Protein AF-A0A522QNV2-F1 (afdb_monomer)

Foldseek 3Di:
DDPVVVVVVVLVVLADDLVNLLVQLLVLLLLLLCLQQVPPDPPDDSHPVVSVVLSVVLVVLSCCLSVPVLVVLVVDDLVSLLVVLLVLLVVLQVCLVVLNSSNNSSSLSSSSNSQRPRPDDPSSVVSNVSSVVSSVVSSVVSNVVSVVD

Sequenc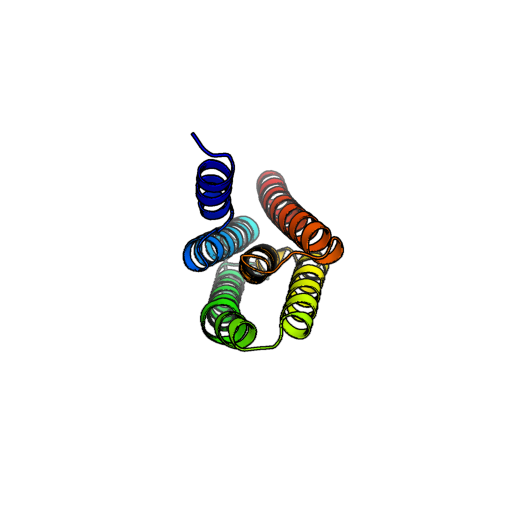e (149 aa):
MTRPALLRRLSHLDTVPATTAAAAGISGALLIVFVANYHVPKGENGGTGPGIMTGLGCLALAGLLFGVLLPWLRTREPARQQRATVVLGVLAVLSVAAFWSGATPVLAAATIAASTGSPSARRVQITRLVAGAGALAAIIAALASSHLT

Nearest PDB structures (foldseek):
  5wos-assembly1_A  TM=3.782E-01  e=8.120E+00  Canarypox virus
  9bir-assembly1_A  TM=2.747E-01  e=7.365E+00  Rattus norvegicus
  8odt-assembly1_E  TM=1.828E-01  e=7.014E+00  Escherichia coli K-12

Structure (mmCIF, N/CA/C/O backbone):
data_AF-A0A522QNV2-F1
#
_entry.id   AF-A0A522QNV2-F1
#
loop_
_atom_site.group_PDB
_atom_site.id
_atom_site.type_symbol
_atom_site.label_atom_id
_atom_site.label_alt_id
_atom_site.label_comp_id
_atom_site.label_asym_id
_atom_site.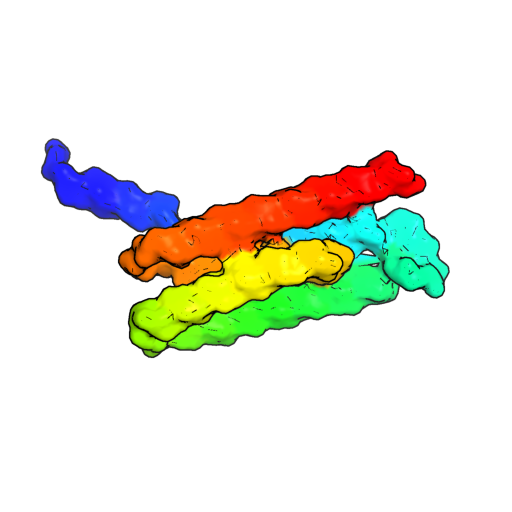label_entity_id
_atom_site.label_seq_id
_atom_site.pdbx_PDB_ins_code
_atom_site.Cartn_x
_atom_site.Cartn_y
_atom_site.Cartn_z
_atom_site.occupancy
_atom_site.B_iso_or_equiv
_atom_site.auth_seq_id
_atom_site.auth_comp_id
_atom_site.auth_asym_id
_atom_site.auth_atom_id
_atom_site.pdbx_PDB_model_num
ATOM 1 N N . MET A 1 1 ? -27.107 25.435 17.111 1.00 54.78 1 MET A N 1
ATOM 2 C CA . MET A 1 1 ? -26.443 24.185 16.672 1.00 54.78 1 MET A CA 1
ATOM 3 C C . MET A 1 1 ? -25.705 23.580 17.851 1.00 54.78 1 MET A C 1
ATOM 5 O O . MET A 1 1 ? -24.809 24.215 18.390 1.00 54.78 1 MET A O 1
ATOM 9 N N . THR A 1 2 ? -26.104 22.394 18.299 1.00 61.19 2 THR A N 1
ATOM 10 C CA . THR A 1 2 ? -25.460 21.704 19.420 1.00 61.19 2 THR A CA 1
ATOM 11 C C . THR A 1 2 ? -24.125 21.110 18.955 1.00 61.19 2 THR A C 1
ATOM 13 O O . THR A 1 2 ? -24.068 20.375 17.971 1.00 61.19 2 THR A O 1
ATOM 16 N N . ARG A 1 3 ? -23.037 21.435 19.668 1.00 60.78 3 ARG A N 1
ATOM 17 C CA . ARG A 1 3 ? -21.664 20.899 19.514 1.00 60.78 3 ARG A CA 1
ATOM 18 C C . ARG A 1 3 ? -21.566 19.417 19.066 1.00 60.78 3 ARG A C 1
ATOM 20 O O . ARG A 1 3 ? -20.735 19.135 18.203 1.00 60.78 3 ARG A O 1
ATOM 27 N N . PRO A 1 4 ? -22.409 18.477 19.550 1.00 65.25 4 PRO A N 1
ATOM 28 C CA . PRO A 1 4 ? -22.422 17.088 19.070 1.00 65.25 4 PRO A CA 1
ATOM 29 C C . PRO A 1 4 ? -22.741 16.900 17.575 1.00 65.25 4 PRO A C 1
ATOM 31 O O . PRO A 1 4 ? -22.180 16.004 16.948 1.00 65.25 4 PRO A O 1
ATOM 34 N N . ALA A 1 5 ? -23.590 17.734 16.967 1.00 67.56 5 ALA A N 1
ATOM 35 C CA . ALA A 1 5 ? -23.945 17.607 15.548 1.00 67.56 5 ALA A CA 1
ATOM 36 C C . ALA A 1 5 ? -22.795 18.021 14.611 1.00 67.56 5 ALA A C 1
ATOM 38 O O . ALA A 1 5 ? -22.636 17.466 13.524 1.00 67.56 5 ALA A O 1
ATOM 39 N N . LEU A 1 6 ? -21.969 18.974 15.055 1.00 61.09 6 LEU A N 1
ATOM 40 C CA . LEU A 1 6 ? -20.819 19.473 14.303 1.00 61.09 6 LEU A CA 1
ATOM 41 C C . LEU A 1 6 ? -19.652 18.474 14.365 1.00 61.09 6 LEU A C 1
ATOM 43 O O . LEU A 1 6 ? -19.066 18.156 13.336 1.00 61.09 6 LEU A O 1
ATOM 47 N N . LEU A 1 7 ? -19.408 17.870 15.534 1.00 60.84 7 LEU A N 1
ATOM 48 C CA . LEU A 1 7 ? -18.428 16.786 15.698 1.00 60.84 7 LEU A CA 1
ATOM 49 C C . LEU A 1 7 ? -18.783 15.537 14.875 1.00 60.84 7 LEU A C 1
ATOM 51 O O . LEU A 1 7 ? -17.900 14.933 14.274 1.00 60.84 7 LEU A O 1
ATOM 55 N N . ARG A 1 8 ? -20.073 15.187 14.773 1.00 59.84 8 ARG A N 1
ATOM 56 C CA . ARG A 1 8 ? -20.540 14.058 13.950 1.00 59.84 8 ARG A CA 1
ATOM 57 C C . ARG A 1 8 ? -20.400 14.315 12.440 1.00 59.84 8 ARG A C 1
ATOM 59 O O . ARG A 1 8 ? -20.159 13.385 11.678 1.00 59.84 8 ARG A O 1
ATOM 66 N N . ARG A 1 9 ? -20.529 15.571 11.988 1.00 57.56 9 ARG A N 1
ATOM 67 C CA . ARG A 1 9 ? -20.244 15.952 10.589 1.00 57.56 9 ARG A CA 1
ATOM 68 C C . ARG A 1 9 ? -18.752 15.896 10.273 1.00 57.56 9 ARG A C 1
ATOM 70 O O . ARG A 1 9 ? -18.394 15.441 9.194 1.00 57.56 9 ARG A O 1
ATOM 77 N N . LEU A 1 10 ? -17.901 16.306 11.212 1.00 54.81 10 LEU A N 1
ATOM 78 C CA . LEU A 1 10 ? -16.449 16.238 11.046 1.00 54.81 10 LEU A CA 1
ATOM 79 C C . LEU A 1 10 ? -15.940 14.787 11.034 1.00 54.81 10 LEU A C 1
ATOM 81 O O . LEU A 1 10 ? -15.107 14.456 10.201 1.00 54.81 10 LEU A O 1
ATOM 85 N N . SER A 1 11 ? -16.520 13.883 11.833 1.00 56.41 11 SER A N 1
ATOM 86 C CA . SER A 1 11 ? -16.119 12.465 11.834 1.00 56.41 11 SER A CA 1
ATOM 87 C C . SER A 1 11 ? -16.390 11.724 10.518 1.00 56.41 11 SER A C 1
ATOM 89 O O . SER A 1 11 ? -15.754 10.709 10.249 1.00 56.41 11 SER A O 1
ATOM 91 N N . HIS A 1 12 ? -17.323 12.211 9.691 1.00 51.81 12 HIS A N 1
ATOM 92 C CA . HIS A 1 12 ? -17.564 11.659 8.352 1.00 51.81 12 HIS A CA 1
ATOM 93 C C . HIS A 1 12 ? -16.530 12.120 7.312 1.00 51.81 12 HIS A C 1
ATOM 95 O O . HIS A 1 12 ? -16.388 11.469 6.281 1.00 51.81 12 HIS A O 1
ATOM 101 N N . LEU A 1 13 ? -15.804 13.213 7.574 1.00 50.47 13 LEU A N 1
ATOM 102 C CA . LEU A 1 13 ? -14.761 13.729 6.680 1.00 50.47 13 LEU A CA 1
ATOM 103 C C . LEU A 1 13 ? -13.418 12.997 6.856 1.00 50.47 13 LEU A C 1
ATOM 105 O O . LEU A 1 13 ? -12.576 13.054 5.965 1.00 50.47 13 LEU A O 1
ATOM 109 N N . ASP A 1 14 ? -13.229 12.271 7.962 1.00 53.56 14 ASP A N 1
ATOM 110 C CA . ASP A 1 14 ? -11.957 11.611 8.300 1.00 53.56 14 ASP A CA 1
ATOM 111 C C . ASP A 1 14 ? -11.793 10.200 7.708 1.00 53.56 14 ASP A C 1
ATOM 113 O O . ASP A 1 14 ? -10.715 9.595 7.790 1.00 53.56 14 ASP A O 1
ATOM 117 N N . THR A 1 15 ? -12.847 9.639 7.111 1.00 61.34 15 THR A N 1
ATOM 118 C CA . THR A 1 15 ? -12.821 8.272 6.582 1.00 61.34 15 THR A CA 1
ATOM 119 C C . THR A 1 15 ? -12.568 8.274 5.082 1.00 61.34 15 THR A C 1
ATOM 121 O O . THR A 1 15 ? -13.493 8.426 4.288 1.00 61.34 15 THR A O 1
ATOM 124 N N . VAL A 1 16 ? -11.315 8.046 4.684 1.00 66.62 16 VAL A N 1
ATOM 125 C CA . VAL A 1 16 ? -10.996 7.686 3.296 1.00 66.62 16 VAL A CA 1
ATOM 126 C C . VAL A 1 16 ? -11.549 6.279 3.038 1.00 66.62 16 VAL A C 1
ATOM 128 O O . VAL A 1 16 ? -11.164 5.348 3.754 1.00 66.62 16 VAL A O 1
ATOM 131 N N . PRO A 1 17 ? -12.438 6.081 2.047 1.00 78.94 17 PRO A N 1
ATOM 132 C CA . PRO A 1 17 ? -12.916 4.750 1.698 1.00 78.94 17 PRO A CA 1
ATOM 133 C C . PRO A 1 17 ? -11.744 3.830 1.343 1.00 78.94 17 PRO A C 1
ATOM 135 O O . PRO A 1 17 ? -10.797 4.242 0.671 1.00 78.94 17 PRO A O 1
ATOM 138 N N . ALA A 1 18 ? -11.809 2.561 1.755 1.00 76.88 18 ALA A N 1
ATOM 139 C CA . ALA A 1 18 ? -10.756 1.588 1.446 1.00 76.88 18 ALA A CA 1
ATOM 140 C C . ALA A 1 18 ? -10.532 1.436 -0.068 1.00 76.88 18 ALA A C 1
ATOM 142 O O . ALA A 1 18 ? -9.404 1.230 -0.496 1.00 76.88 18 ALA A O 1
ATOM 143 N N . THR A 1 19 ? -11.586 1.605 -0.869 1.00 79.50 19 THR A N 1
ATOM 144 C CA . THR A 1 19 ? -11.525 1.633 -2.336 1.00 79.50 19 THR A CA 1
ATOM 145 C C . THR A 1 19 ? -10.732 2.828 -2.861 1.00 79.50 19 THR A C 1
ATOM 147 O O . THR A 1 19 ? -9.902 2.662 -3.747 1.00 79.50 19 THR A O 1
ATOM 150 N N . THR A 1 20 ? -10.920 4.018 -2.285 1.00 84.62 20 THR A N 1
ATOM 151 C CA . THR A 1 20 ? -10.154 5.222 -2.636 1.00 84.62 20 THR A CA 1
ATOM 152 C C . THR A 1 20 ? -8.681 5.066 -2.273 1.00 84.62 20 THR A C 1
ATOM 154 O O . THR A 1 20 ? -7.812 5.404 -3.072 1.00 84.62 20 THR A O 1
ATOM 157 N N . ALA A 1 21 ? -8.389 4.505 -1.097 1.00 83.62 21 ALA A N 1
ATOM 158 C CA . ALA A 1 21 ? -7.020 4.197 -0.701 1.00 83.62 21 ALA A CA 1
ATOM 159 C C . ALA A 1 21 ? -6.390 3.153 -1.638 1.00 83.62 21 ALA A C 1
ATOM 161 O O . ALA A 1 21 ? -5.281 3.367 -2.116 1.00 83.62 21 ALA A O 1
ATOM 162 N N . ALA A 1 22 ? -7.106 2.073 -1.964 1.00 81.12 22 ALA A N 1
ATOM 163 C CA . ALA A 1 22 ? -6.640 1.055 -2.904 1.00 81.12 22 ALA A CA 1
ATOM 164 C C . ALA A 1 22 ? -6.310 1.657 -4.273 1.00 81.12 22 ALA A C 1
ATOM 166 O O . ALA A 1 22 ? -5.220 1.430 -4.791 1.00 81.12 22 ALA A O 1
ATOM 167 N N . ALA A 1 23 ? -7.212 2.476 -4.820 1.00 86.31 23 ALA A N 1
ATOM 168 C CA . ALA A 1 23 ? -6.995 3.166 -6.085 1.00 86.31 23 ALA A CA 1
ATOM 169 C C . ALA A 1 23 ? -5.760 4.073 -6.023 1.00 86.31 23 ALA A C 1
ATOM 171 O O . ALA A 1 23 ? -4.913 3.999 -6.903 1.00 86.31 23 ALA A O 1
ATOM 172 N N . ALA A 1 24 ? -5.600 4.867 -4.959 1.00 85.00 24 ALA A N 1
ATOM 173 C CA . ALA A 1 24 ? -4.425 5.720 -4.787 1.00 85.00 24 ALA A CA 1
ATOM 174 C C . ALA A 1 24 ? -3.117 4.910 -4.702 1.00 85.00 24 ALA A C 1
ATOM 176 O O . ALA A 1 24 ? -2.129 5.265 -5.343 1.00 85.00 24 ALA A O 1
ATOM 177 N N . GLY A 1 25 ? -3.118 3.804 -3.951 1.00 82.31 25 GLY A N 1
ATOM 178 C CA . GLY A 1 25 ? -1.960 2.922 -3.815 1.00 82.31 25 GLY A CA 1
ATOM 179 C C . GLY A 1 25 ? -1.574 2.246 -5.130 1.00 82.31 25 GLY A C 1
ATOM 180 O O . GLY A 1 25 ? -0.401 2.250 -5.494 1.00 82.31 25 GLY A O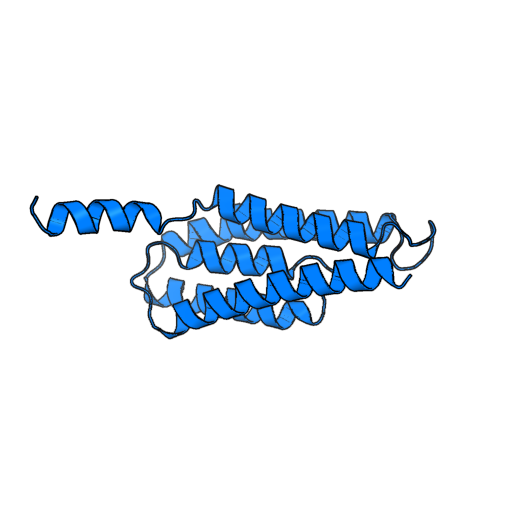 1
ATOM 181 N N . ILE A 1 26 ? -2.557 1.717 -5.866 1.00 86.56 26 ILE A N 1
ATOM 182 C CA . ILE A 1 26 ? -2.347 1.082 -7.175 1.00 86.56 26 ILE A CA 1
ATOM 183 C C . ILE A 1 26 ? -1.879 2.114 -8.203 1.00 86.56 26 ILE A C 1
ATOM 185 O O . ILE A 1 26 ? -0.895 1.869 -8.891 1.00 86.56 26 ILE A O 1
ATOM 189 N N . SER A 1 27 ? -2.523 3.280 -8.283 1.00 87.56 27 SER A N 1
ATOM 190 C CA . SER A 1 27 ? -2.121 4.342 -9.212 1.00 87.56 27 SER A CA 1
ATOM 191 C C . SER A 1 27 ? -0.695 4.822 -8.942 1.00 87.56 27 SER A C 1
ATOM 193 O O . SER A 1 27 ? 0.084 4.968 -9.879 1.00 87.56 27 SER A O 1
ATOM 195 N N . GLY A 1 28 ? -0.319 5.005 -7.671 1.00 83.69 28 GLY A N 1
ATOM 196 C CA . GLY A 1 28 ? 1.055 5.347 -7.301 1.00 83.69 28 GLY A CA 1
ATOM 197 C C . GLY A 1 28 ? 2.056 4.252 -7.676 1.00 83.69 28 GLY A C 1
ATOM 198 O O . GLY A 1 28 ? 3.136 4.554 -8.178 1.00 83.69 28 GLY A O 1
ATOM 199 N N . ALA A 1 29 ? 1.695 2.981 -7.483 1.00 84.31 29 ALA A N 1
ATOM 200 C CA . ALA A 1 29 ? 2.539 1.848 -7.855 1.00 84.31 29 ALA A CA 1
ATOM 201 C C . ALA A 1 29 ? 2.751 1.763 -9.369 1.00 84.31 29 ALA A C 1
ATOM 203 O O . ALA A 1 29 ? 3.887 1.669 -9.823 1.00 84.31 29 ALA A O 1
ATOM 204 N N . LEU A 1 30 ? 1.669 1.853 -10.147 1.00 84.88 30 LEU A N 1
ATOM 205 C CA . LEU A 1 30 ? 1.720 1.830 -11.607 1.00 84.88 30 LEU A CA 1
ATOM 206 C C . LEU A 1 30 ? 2.517 3.009 -12.162 1.00 84.88 30 LEU A C 1
ATOM 208 O O . LEU A 1 30 ? 3.277 2.819 -13.105 1.00 84.88 30 LEU A O 1
ATOM 212 N N . LEU A 1 31 ? 2.394 4.195 -11.557 1.00 85.25 31 LEU A N 1
ATOM 213 C CA . LEU A 1 31 ? 3.201 5.353 -11.930 1.00 85.25 31 LEU A CA 1
ATOM 214 C C . LEU A 1 31 ? 4.694 5.074 -11.729 1.00 85.25 31 LEU A C 1
ATOM 216 O O . LEU A 1 31 ? 5.464 5.267 -12.661 1.00 85.25 31 LEU A O 1
ATOM 220 N N . ILE A 1 32 ? 5.098 4.579 -10.554 1.00 82.75 32 ILE A N 1
ATOM 221 C CA . ILE A 1 32 ? 6.501 4.233 -10.276 1.00 82.75 32 ILE A CA 1
ATOM 222 C C . ILE A 1 32 ? 7.001 3.171 -11.258 1.00 82.75 32 ILE A C 1
ATOM 224 O O . ILE A 1 32 ? 8.061 3.341 -11.852 1.00 82.75 32 ILE A O 1
ATOM 228 N N . VAL A 1 33 ? 6.232 2.097 -11.455 1.00 83.44 33 VAL A N 1
ATOM 229 C CA . VAL A 1 33 ? 6.599 1.002 -12.362 1.00 83.44 33 VAL A CA 1
ATOM 230 C C . VAL A 1 33 ? 6.743 1.508 -13.794 1.00 83.44 33 VAL A C 1
ATOM 232 O O . VAL A 1 33 ? 7.717 1.175 -14.460 1.00 83.44 33 VAL A O 1
ATOM 235 N N . PHE A 1 34 ? 5.820 2.339 -14.272 1.00 82.44 34 PHE A N 1
ATOM 236 C CA . PHE A 1 34 ? 5.902 2.907 -15.612 1.00 82.44 34 PHE A CA 1
ATOM 237 C C . PHE A 1 34 ? 7.126 3.816 -15.752 1.00 82.44 34 PHE A C 1
ATOM 239 O O . PHE A 1 34 ? 7.984 3.574 -16.595 1.00 82.44 34 PHE A O 1
ATOM 246 N N . VAL A 1 35 ? 7.246 4.815 -14.878 1.00 81.81 35 VAL A N 1
ATOM 247 C CA . VAL A 1 35 ? 8.299 5.837 -14.917 1.00 81.81 35 VAL A CA 1
ATOM 248 C C . VAL A 1 35 ? 9.699 5.227 -14.781 1.00 81.81 35 VAL A C 1
ATOM 250 O O . VAL A 1 35 ? 10.619 5.658 -15.469 1.00 81.81 35 VAL A O 1
ATOM 253 N N . ALA A 1 36 ? 9.859 4.193 -13.953 1.00 75.94 36 ALA A N 1
ATOM 254 C CA . ALA A 1 36 ? 11.145 3.531 -13.752 1.00 75.94 36 ALA A CA 1
ATOM 255 C C . ALA A 1 36 ? 11.559 2.593 -14.901 1.00 75.94 36 ALA A C 1
ATOM 257 O O . ALA A 1 36 ? 12.738 2.271 -15.002 1.00 75.94 36 ALA A O 1
ATOM 258 N N . ASN A 1 37 ? 10.625 2.133 -15.746 1.00 76.19 37 ASN A N 1
ATOM 259 C CA . ASN A 1 37 ? 10.899 1.085 -16.743 1.00 76.19 37 ASN A CA 1
ATOM 260 C C . ASN A 1 37 ? 10.655 1.526 -18.202 1.00 76.19 37 ASN A C 1
ATOM 262 O O . ASN A 1 37 ? 11.078 0.827 -19.119 1.00 76.19 37 ASN A O 1
ATOM 266 N N . TYR A 1 38 ? 9.982 2.656 -18.468 1.00 77.38 38 TYR A N 1
ATOM 267 C CA . TYR A 1 38 ? 9.592 3.014 -19.844 1.00 77.38 38 TYR A CA 1
ATOM 268 C C . TYR A 1 38 ? 10.761 3.410 -20.756 1.00 77.38 38 TYR A C 1
ATOM 270 O O . TYR A 1 38 ? 10.660 3.243 -21.970 1.00 77.38 38 TYR A O 1
ATOM 278 N N . HIS A 1 39 ? 11.858 3.912 -20.185 1.00 74.06 39 HIS A N 1
ATOM 279 C CA . HIS A 1 39 ? 13.067 4.283 -20.926 1.00 74.06 39 HIS A CA 1
ATOM 280 C C . HIS A 1 39 ? 14.005 3.109 -21.207 1.00 74.06 39 HIS A C 1
ATOM 282 O O . HIS A 1 39 ? 14.937 3.248 -21.996 1.00 74.06 39 HIS A O 1
ATOM 288 N N . VAL A 1 40 ? 13.798 1.965 -20.552 1.00 74.44 40 VAL A N 1
ATOM 289 C CA . VAL A 1 40 ? 14.747 0.855 -20.623 1.00 74.44 40 VAL A CA 1
ATOM 290 C C . VAL A 1 40 ? 14.494 0.042 -21.899 1.00 74.44 40 VAL A C 1
ATOM 292 O O . VAL A 1 40 ? 13.357 -0.394 -22.135 1.00 74.44 40 VAL A O 1
ATOM 295 N N . PRO A 1 41 ? 15.524 -0.199 -22.733 1.00 74.69 41 PRO A N 1
ATOM 296 C CA . PRO A 1 41 ? 15.394 -0.998 -23.943 1.00 74.69 41 PRO A CA 1
ATOM 297 C C . PRO A 1 41 ? 14.806 -2.391 -23.683 1.00 74.69 41 PRO A C 1
ATOM 299 O O . PRO A 1 41 ? 15.016 -3.025 -22.644 1.00 74.69 41 PRO A O 1
ATOM 302 N N . LYS A 1 42 ? 14.064 -2.911 -24.667 1.00 69.56 42 LYS A N 1
ATOM 303 C CA . LYS A 1 42 ? 13.498 -4.263 -24.586 1.00 69.56 42 LYS A CA 1
ATOM 304 C C . LYS A 1 42 ? 14.630 -5.293 -24.501 1.00 69.56 42 LYS A C 1
ATOM 306 O O . LYS A 1 42 ? 15.458 -5.360 -25.400 1.00 69.56 42 LYS A O 1
ATOM 311 N N . GLY A 1 43 ? 14.607 -6.127 -23.460 1.00 66.19 43 GLY A N 1
ATOM 312 C CA . GLY A 1 43 ? 15.593 -7.194 -23.239 1.00 66.19 43 GLY A CA 1
ATOM 313 C C . GLY A 1 43 ? 16.616 -6.898 -22.141 1.00 66.19 43 GLY A C 1
ATOM 314 O O . GLY A 1 43 ? 17.321 -7.813 -21.729 1.00 66.19 43 GLY A O 1
ATOM 315 N N . GLU A 1 44 ? 16.654 -5.671 -21.618 1.00 71.75 44 GLU A N 1
ATOM 316 C CA . GLU A 1 44 ? 17.516 -5.3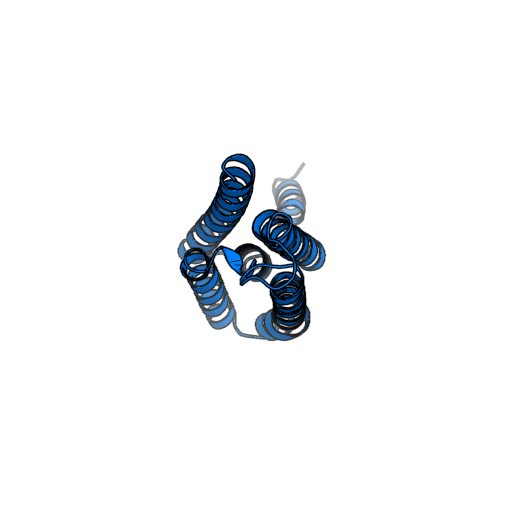09 -20.492 1.00 71.75 44 GLU A CA 1
ATOM 317 C C . GLU A 1 44 ? 16.811 -5.457 -19.134 1.00 71.75 44 GLU A C 1
ATOM 319 O O . GLU A 1 44 ? 15.577 -5.484 -19.030 1.00 71.75 44 GLU A O 1
ATOM 324 N N . ASN A 1 45 ? 17.609 -5.556 -18.067 1.00 65.56 45 ASN A N 1
ATOM 325 C CA . ASN A 1 45 ? 17.108 -5.556 -16.695 1.00 65.56 45 ASN A CA 1
ATOM 326 C C . ASN A 1 45 ? 16.445 -4.203 -16.398 1.00 65.56 45 ASN A C 1
ATOM 328 O O . ASN A 1 45 ? 17.117 -3.179 -16.361 1.00 65.56 45 ASN A O 1
ATOM 332 N N . GLY A 1 46 ? 15.125 -4.216 -16.194 1.00 61.59 46 GLY A N 1
ATOM 333 C CA . GLY A 1 46 ? 14.299 -3.006 -16.072 1.00 61.59 46 GLY A CA 1
ATOM 334 C C . 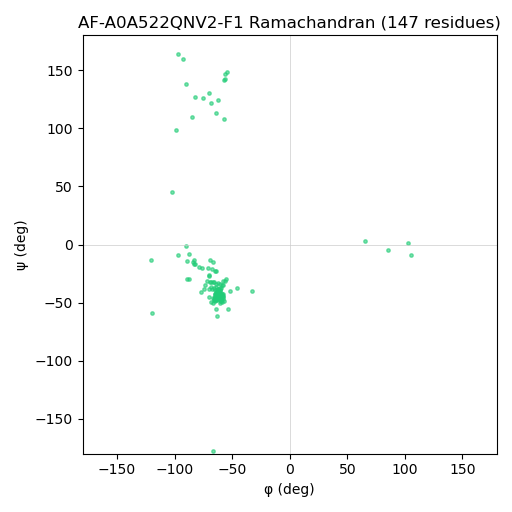GLY A 1 46 ? 13.484 -2.671 -17.324 1.00 61.59 46 GLY A C 1
ATOM 335 O O . GLY A 1 46 ? 12.768 -1.679 -17.339 1.00 61.59 46 GLY A O 1
ATOM 336 N N . GLY A 1 47 ? 13.555 -3.491 -18.378 1.00 67.81 47 GLY A N 1
ATOM 337 C CA . GLY A 1 47 ? 12.702 -3.341 -19.554 1.00 67.81 47 GLY A CA 1
ATOM 338 C C . GLY A 1 47 ? 11.220 -3.617 -19.263 1.00 67.81 47 GLY A C 1
ATOM 339 O O . GLY A 1 47 ? 10.806 -3.979 -18.158 1.00 67.81 47 GLY A O 1
ATOM 340 N N . THR A 1 48 ? 10.391 -3.541 -20.304 1.00 73.56 48 THR A N 1
ATOM 341 C CA . THR A 1 48 ? 8.932 -3.724 -20.189 1.00 73.56 48 THR A CA 1
ATOM 342 C C . THR A 1 48 ? 8.509 -5.055 -19.552 1.00 73.56 48 THR A C 1
ATOM 344 O O . THR A 1 48 ? 7.483 -5.103 -18.882 1.00 73.56 48 THR A O 1
ATOM 347 N N . GLY A 1 49 ? 9.284 -6.134 -19.725 1.00 76.06 49 GLY A N 1
ATOM 348 C CA . GLY A 1 49 ? 9.000 -7.445 -19.121 1.00 76.06 49 GLY A CA 1
ATOM 349 C C . GLY A 1 49 ? 9.043 -7.419 -17.584 1.00 76.06 49 GLY A C 1
ATOM 350 O O . GLY A 1 49 ? 8.009 -7.655 -16.952 1.00 76.06 49 GLY A O 1
ATOM 351 N N . PRO A 1 50 ? 10.199 -7.094 -16.970 1.00 78.94 50 PRO A N 1
ATOM 352 C CA . PRO A 1 50 ? 10.305 -6.861 -15.528 1.00 78.94 50 PRO A CA 1
ATOM 353 C C . PRO A 1 50 ? 9.289 -5.844 -14.986 1.00 78.94 50 PRO A C 1
ATOM 355 O O . PRO A 1 50 ? 8.691 -6.084 -13.934 1.00 78.94 50 PRO A O 1
ATOM 358 N N . GLY A 1 51 ? 9.024 -4.759 -15.723 1.00 77.19 51 GLY A N 1
ATOM 359 C CA . GLY A 1 51 ? 8.002 -3.772 -15.364 1.00 77.19 51 GLY A CA 1
ATOM 360 C C . GLY A 1 51 ? 6.594 -4.373 -15.259 1.00 77.19 51 GLY A C 1
ATOM 361 O O . GLY A 1 51 ? 5.920 -4.193 -14.246 1.00 77.19 51 GLY A O 1
ATOM 362 N N . ILE A 1 52 ? 6.161 -5.162 -16.249 1.00 81.00 52 ILE A N 1
ATOM 363 C CA . ILE A 1 52 ? 4.852 -5.839 -16.226 1.00 81.00 52 ILE A CA 1
ATOM 364 C C . ILE A 1 52 ? 4.757 -6.813 -15.046 1.00 81.00 52 ILE A C 1
ATOM 366 O O . ILE A 1 52 ? 3.763 -6.789 -14.321 1.00 81.00 52 ILE A O 1
ATOM 370 N N . MET A 1 53 ? 5.785 -7.636 -14.814 1.00 82.81 53 MET A N 1
ATOM 371 C CA . MET A 1 53 ? 5.792 -8.586 -13.691 1.00 82.81 53 MET A CA 1
ATOM 372 C C . MET A 1 53 ? 5.697 -7.874 -12.340 1.00 82.81 53 MET A C 1
ATOM 374 O O . MET A 1 53 ? 4.965 -8.310 -11.451 1.00 82.81 53 MET A O 1
ATOM 378 N N . THR A 1 54 ? 6.379 -6.738 -12.209 1.00 84.00 54 THR A N 1
ATOM 379 C CA . THR A 1 54 ? 6.329 -5.897 -11.010 1.00 84.00 54 THR A CA 1
ATOM 380 C C . THR A 1 54 ? 4.937 -5.291 -10.826 1.00 84.00 54 THR A C 1
ATOM 382 O O . THR A 1 54 ? 4.363 -5.392 -9.743 1.00 84.00 54 THR A O 1
ATOM 385 N N . GLY A 1 55 ? 4.336 -4.751 -11.893 1.00 81.62 55 GLY A N 1
ATOM 386 C CA . GLY A 1 55 ? 2.968 -4.229 -11.873 1.00 81.62 55 GLY A CA 1
ATOM 387 C C . GLY A 1 55 ? 1.929 -5.285 -11.481 1.00 81.62 55 GLY A C 1
ATOM 388 O O . GLY A 1 55 ? 1.070 -5.021 -10.638 1.00 81.62 55 GLY A O 1
ATOM 389 N N . LEU A 1 56 ? 2.037 -6.507 -12.018 1.00 85.88 56 LEU A N 1
ATOM 390 C CA . LEU A 1 56 ? 1.191 -7.638 -11.616 1.00 85.88 56 LEU A CA 1
ATOM 391 C C . LEU A 1 56 ? 1.400 -8.007 -10.141 1.00 85.88 56 LEU A C 1
ATOM 393 O O . LEU A 1 56 ? 0.425 -8.253 -9.429 1.00 85.88 56 LEU A O 1
ATOM 397 N N . GLY A 1 57 ? 2.644 -7.979 -9.657 1.00 86.25 57 GLY A N 1
ATOM 398 C CA . GLY A 1 57 ? 2.968 -8.160 -8.243 1.00 86.25 57 GLY A CA 1
ATOM 399 C C . GLY A 1 57 ? 2.306 -7.109 -7.346 1.00 86.25 57 GLY A C 1
ATOM 400 O O . GLY A 1 57 ? 1.711 -7.460 -6.327 1.00 86.25 57 GLY A O 1
ATOM 401 N N . CYS A 1 58 ? 2.325 -5.832 -7.742 1.00 86.31 58 CYS A N 1
ATOM 402 C CA . CYS A 1 58 ? 1.634 -4.758 -7.024 1.00 86.31 58 CYS A CA 1
ATOM 403 C C . CYS A 1 58 ? 0.118 -4.956 -6.996 1.00 86.31 58 CYS A C 1
ATOM 405 O O . CYS A 1 58 ? -0.503 -4.729 -5.958 1.00 86.31 58 CYS A O 1
ATOM 407 N N . LEU A 1 59 ? -0.480 -5.389 -8.109 1.00 86.50 59 LEU A N 1
ATOM 408 C CA . LEU A 1 59 ? -1.912 -5.682 -8.182 1.00 86.50 59 LEU A CA 1
ATOM 409 C C . LEU A 1 59 ? -2.290 -6.859 -7.279 1.00 86.50 59 LEU A C 1
ATOM 411 O O . LEU A 1 59 ? -3.264 -6.764 -6.535 1.00 86.50 59 LEU A O 1
ATOM 415 N N . ALA A 1 60 ? -1.501 -7.935 -7.287 1.00 89.50 60 ALA A N 1
ATOM 416 C CA . ALA A 1 60 ? -1.702 -9.076 -6.399 1.00 89.50 60 ALA A CA 1
ATOM 417 C C . ALA A 1 60 ? -1.555 -8.673 -4.923 1.00 89.50 60 ALA A C 1
ATOM 419 O O . ALA A 1 60 ? -2.401 -9.022 -4.098 1.00 89.50 60 ALA A O 1
ATOM 420 N N . LEU A 1 61 ? -0.533 -7.875 -4.595 1.00 89.06 61 LEU A N 1
ATOM 421 C CA . LEU A 1 61 ? -0.333 -7.325 -3.256 1.00 89.06 61 LEU A CA 1
ATOM 422 C C . LEU A 1 61 ? -1.517 -6.448 -2.832 1.00 89.06 61 LEU A C 1
ATOM 424 O O . LEU A 1 61 ? -2.019 -6.593 -1.720 1.00 89.06 61 LEU A O 1
ATOM 428 N N . ALA A 1 62 ? -2.007 -5.572 -3.711 1.00 85.50 62 ALA A N 1
ATOM 429 C CA . ALA A 1 62 ? -3.180 -4.751 -3.441 1.00 85.50 62 ALA A CA 1
ATOM 430 C C . ALA A 1 62 ? -4.434 -5.616 -3.234 1.00 85.50 62 ALA A C 1
ATOM 432 O O . ALA A 1 62 ? -5.169 -5.403 -2.272 1.00 85.50 62 ALA A O 1
ATOM 433 N N . GLY A 1 63 ? -4.652 -6.635 -4.067 1.00 86.12 63 GLY A N 1
ATOM 434 C CA . GLY A 1 63 ? -5.746 -7.592 -3.903 1.00 86.12 63 GLY A CA 1
ATOM 435 C C . GLY A 1 63 ? -5.691 -8.310 -2.554 1.00 86.12 63 GLY A C 1
ATOM 436 O O . GLY A 1 63 ? -6.695 -8.370 -1.845 1.00 86.12 63 GLY A O 1
ATOM 437 N N . LEU A 1 64 ? -4.509 -8.775 -2.141 1.00 90.19 64 LEU A N 1
ATOM 438 C CA . LEU A 1 64 ? -4.311 -9.414 -0.841 1.00 90.19 64 LEU A CA 1
ATOM 439 C C . LEU A 1 64 ? -4.582 -8.440 0.313 1.00 90.19 64 LEU A C 1
ATOM 441 O O . LEU A 1 64 ? -5.310 -8.768 1.249 1.00 90.19 64 LEU A O 1
ATO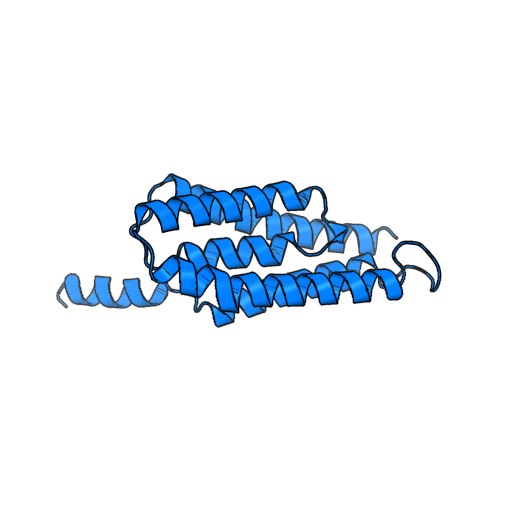M 445 N N . LEU A 1 65 ? -4.022 -7.232 0.255 1.00 88.62 65 LEU A N 1
ATOM 446 C CA . LEU A 1 65 ? -4.148 -6.255 1.333 1.00 88.62 65 LEU A CA 1
ATOM 447 C C . LEU A 1 65 ? -5.583 -5.736 1.462 1.00 88.62 65 LEU A C 1
ATOM 449 O O . LEU A 1 65 ? -6.141 -5.744 2.557 1.00 88.62 65 LEU A O 1
ATOM 453 N N . PHE A 1 66 ? -6.198 -5.312 0.361 1.00 87.69 66 PHE A N 1
ATOM 454 C CA . PHE A 1 66 ? -7.511 -4.669 0.374 1.00 87.69 66 PHE A CA 1
ATOM 455 C C . PHE A 1 66 ? -8.681 -5.652 0.301 1.00 87.69 66 PHE A C 1
ATOM 457 O O . PHE A 1 66 ? -9.738 -5.361 0.859 1.00 87.69 66 PHE A O 1
ATOM 464 N N . GLY A 1 67 ? -8.500 -6.811 -0.333 1.00 87.06 67 GLY A N 1
ATOM 465 C CA . GLY A 1 67 ? -9.529 -7.844 -0.454 1.00 87.06 67 GLY A CA 1
ATOM 466 C C . GLY A 1 67 ? -9.540 -8.854 0.693 1.00 87.06 67 GLY A C 1
ATOM 467 O O . GLY A 1 67 ? -10.604 -9.365 1.030 1.00 87.06 67 GLY A O 1
ATOM 468 N N . VAL A 1 68 ? -8.388 -9.125 1.322 1.00 90.19 68 VAL A N 1
ATOM 469 C CA . VAL A 1 68 ? -8.271 -10.176 2.351 1.00 90.19 68 VAL A CA 1
ATOM 470 C C . VAL A 1 68 ? -7.838 -9.604 3.697 1.00 90.19 68 VAL A C 1
ATOM 472 O O . VAL A 1 68 ? -8.569 -9.725 4.681 1.00 90.19 68 VAL A O 1
ATOM 475 N N . LEU A 1 69 ? -6.676 -8.949 3.761 1.00 89.69 69 LEU A N 1
ATOM 476 C CA . LEU A 1 69 ? -6.073 -8.539 5.029 1.00 89.69 69 LEU A CA 1
ATOM 477 C C . LEU A 1 69 ? -6.891 -7.462 5.749 1.00 89.69 69 LEU A C 1
ATOM 479 O O . LEU A 1 69 ? -7.178 -7.612 6.931 1.00 89.69 69 LEU A O 1
ATOM 483 N N . LEU A 1 70 ? -7.273 -6.380 5.067 1.00 88.00 70 LEU A N 1
ATOM 484 C CA . LEU A 1 70 ? -8.015 -5.273 5.677 1.00 88.00 70 LEU A CA 1
ATOM 485 C C . LEU A 1 70 ? -9.414 -5.692 6.161 1.00 88.00 70 LEU A C 1
ATOM 487 O O . LEU A 1 70 ? -9.742 -5.368 7.305 1.00 88.00 70 LEU A O 1
ATOM 491 N N . PRO A 1 71 ? -10.231 -6.431 5.381 1.00 86.75 71 PRO A N 1
ATOM 492 C CA . PRO A 1 71 ? -11.488 -6.985 5.883 1.00 86.75 71 PRO A CA 1
ATOM 493 C C . PRO A 1 71 ? -11.281 -7.907 7.086 1.00 86.75 71 PRO A C 1
ATOM 495 O O . PRO A 1 71 ? -12.000 -7.789 8.076 1.00 86.75 71 PRO A O 1
ATOM 498 N N . TRP A 1 72 ? -10.259 -8.769 7.045 1.00 88.06 72 TRP A N 1
ATOM 499 C CA . TRP A 1 72 ? -9.931 -9.663 8.155 1.00 88.06 72 TRP A CA 1
ATO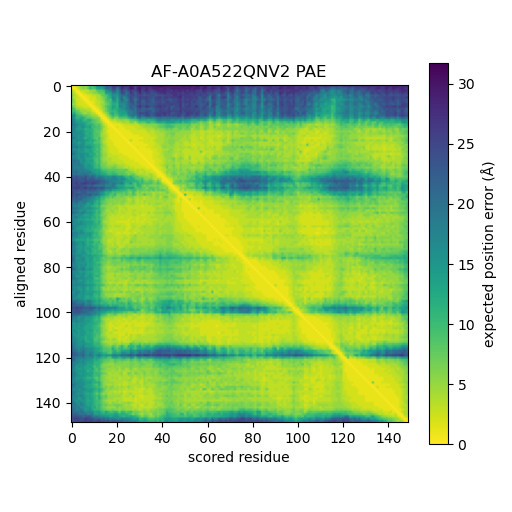M 500 C C . TRP A 1 72 ? -9.464 -8.914 9.407 1.00 88.06 72 TRP A C 1
ATOM 502 O O . TRP A 1 72 ? -9.822 -9.289 10.516 1.00 88.06 72 TRP A O 1
ATOM 512 N N . LEU A 1 73 ? -8.695 -7.831 9.271 1.00 86.31 73 LEU A N 1
ATOM 513 C CA . LEU A 1 73 ? -8.249 -7.022 10.409 1.00 86.31 73 LEU A CA 1
ATOM 514 C C . LEU A 1 73 ? -9.409 -6.302 11.099 1.00 86.31 73 LEU A C 1
ATOM 516 O O . LEU A 1 73 ? -9.369 -6.134 12.315 1.00 86.31 73 LEU A O 1
ATOM 520 N N . ARG A 1 74 ? -10.446 -5.914 10.349 1.00 84.69 74 ARG A N 1
ATOM 521 C CA . ARG A 1 74 ? -11.641 -5.249 10.894 1.00 84.69 74 ARG A CA 1
ATOM 522 C C . ARG A 1 74 ? -12.487 -6.151 11.789 1.00 84.69 74 ARG A C 1
ATOM 524 O O . ARG A 1 74 ? -13.252 -5.634 12.592 1.00 84.69 74 ARG A O 1
ATOM 531 N N . THR A 1 75 ? -12.359 -7.474 11.670 1.00 86.62 75 THR A N 1
ATOM 532 C CA . THR A 1 75 ? -13.053 -8.431 12.549 1.00 86.62 75 THR A CA 1
ATOM 533 C C . THR A 1 75 ? -12.238 -8.792 13.793 1.00 86.62 75 THR A C 1
ATOM 535 O O . THR A 1 75 ? -12.691 -9.579 14.624 1.00 86.62 75 THR A O 1
ATOM 538 N N . ARG A 1 76 ? -11.024 -8.246 13.942 1.00 86.19 76 ARG A N 1
ATOM 539 C CA . ARG A 1 76 ? -10.136 -8.510 15.079 1.00 86.19 76 ARG A CA 1
ATOM 540 C C . ARG A 1 76 ? -10.251 -7.430 16.146 1.00 86.19 76 ARG A C 1
ATOM 542 O O . ARG A 1 76 ? -10.727 -6.326 15.913 1.00 86.19 76 ARG A O 1
ATOM 549 N N . GLU A 1 77 ? -9.749 -7.762 17.331 1.00 86.88 77 GLU A N 1
ATOM 550 C CA . GLU A 1 77 ? -9.644 -6.826 18.446 1.00 86.88 77 GLU A CA 1
ATOM 551 C C . GLU A 1 77 ? -8.850 -5.558 18.075 1.00 86.88 77 GLU A C 1
ATOM 553 O O . GLU A 1 77 ? -7.847 -5.641 17.350 1.00 86.88 77 GLU A O 1
ATOM 558 N N . PRO A 1 78 ? -9.209 -4.394 18.651 1.00 81.81 78 PRO A N 1
ATOM 559 C CA . PRO A 1 78 ? -8.595 -3.108 18.319 1.00 81.81 78 PRO A CA 1
ATOM 560 C C . PRO A 1 78 ? -7.078 -3.087 18.559 1.00 81.81 78 PRO A C 1
ATOM 562 O O . PRO A 1 78 ? -6.331 -2.504 17.774 1.00 81.81 78 PRO A O 1
ATOM 565 N N . ALA A 1 79 ? -6.582 -3.781 19.590 1.00 83.44 79 ALA A N 1
ATOM 566 C CA . ALA A 1 79 ? -5.146 -3.884 19.857 1.00 83.44 79 ALA A CA 1
ATOM 567 C C . ALA A 1 79 ? -4.386 -4.609 18.729 1.00 83.44 79 ALA A C 1
ATOM 569 O O . ALA A 1 79 ? -3.261 -4.239 18.382 1.00 83.44 79 ALA A O 1
ATOM 570 N N . ARG A 1 80 ? -5.000 -5.637 18.128 1.00 84.12 80 ARG A N 1
ATOM 571 C CA . ARG A 1 80 ? -4.407 -6.405 17.025 1.00 84.12 80 ARG A CA 1
ATOM 572 C C . ARG A 1 80 ? -4.432 -5.607 15.726 1.00 84.12 80 ARG A C 1
ATOM 574 O O . ARG A 1 80 ? -3.441 -5.614 14.998 1.00 84.12 80 ARG A O 1
ATOM 581 N N . GLN A 1 81 ? -5.513 -4.861 15.494 1.00 83.56 81 GLN A N 1
ATOM 582 C CA . GLN A 1 81 ? -5.623 -3.923 14.380 1.00 83.56 81 GLN A CA 1
ATOM 583 C C . GLN A 1 81 ? -4.532 -2.844 14.450 1.00 83.56 81 GLN A C 1
ATOM 585 O O . GLN A 1 81 ? -3.827 -2.629 13.471 1.00 83.56 81 GLN A O 1
ATOM 590 N N . GLN A 1 82 ? -4.311 -2.228 15.618 1.00 84.69 82 GLN A N 1
ATOM 591 C CA . GLN A 1 82 ? -3.258 -1.220 15.795 1.00 84.69 82 GLN A CA 1
ATOM 592 C C . GLN A 1 82 ? -1.858 -1.767 15.486 1.00 84.69 82 GLN A C 1
ATOM 594 O O . GLN A 1 82 ? -1.083 -1.109 14.792 1.00 84.69 82 GLN A O 1
ATOM 599 N N . ARG A 1 83 ? -1.530 -2.975 15.967 1.00 85.81 83 ARG A N 1
ATOM 600 C CA . ARG A 1 83 ? -0.240 -3.624 15.672 1.00 85.81 83 ARG A CA 1
ATOM 601 C C . ARG A 1 83 ? -0.075 -3.883 14.179 1.00 85.81 83 ARG A C 1
ATOM 603 O O . ARG A 1 83 ? 0.978 -3.572 13.635 1.00 85.81 83 ARG A O 1
ATOM 610 N N . ALA A 1 84 ? -1.108 -4.403 13.519 1.00 86.38 84 ALA A N 1
ATOM 611 C CA . ALA A 1 84 ? -1.070 -4.655 12.084 1.00 86.38 84 ALA A CA 1
ATOM 612 C C . ALA A 1 84 ? -0.871 -3.363 11.280 1.00 86.38 84 ALA A C 1
ATOM 614 O O . ALA A 1 84 ? -0.044 -3.342 10.376 1.00 86.38 84 ALA A O 1
ATOM 615 N N . THR A 1 85 ? -1.539 -2.266 11.650 1.00 85.25 85 THR A N 1
ATOM 616 C CA . THR A 1 85 ? -1.330 -0.955 11.018 1.00 85.25 85 THR A CA 1
ATOM 617 C C . THR A 1 85 ? 0.104 -0.457 11.191 1.00 85.25 85 THR A C 1
ATOM 619 O O . THR A 1 85 ? 0.692 0.060 10.245 1.00 85.25 85 THR A O 1
ATOM 622 N N . VAL A 1 86 ? 0.698 -0.642 12.377 1.00 84.88 86 VAL A N 1
ATOM 623 C CA . VAL A 1 86 ? 2.110 -0.295 12.605 1.00 84.88 86 VAL A CA 1
ATOM 624 C C . VAL A 1 86 ? 3.029 -1.136 11.722 1.00 84.88 86 VAL A C 1
ATOM 626 O O . VAL A 1 86 ? 3.905 -0.582 11.068 1.00 84.88 86 VAL A O 1
ATOM 629 N N . VAL A 1 87 ? 2.803 -2.450 11.658 1.00 87.62 87 VAL A N 1
ATOM 630 C CA . VAL A 1 87 ? 3.585 -3.363 10.812 1.00 87.62 87 VAL A CA 1
ATOM 631 C C . VAL A 1 87 ? 3.469 -2.982 9.338 1.00 87.62 87 VAL A C 1
ATOM 633 O O . VAL A 1 87 ? 4.492 -2.870 8.675 1.00 87.62 87 VAL A O 1
ATOM 636 N N . LEU A 1 88 ? 2.261 -2.714 8.834 1.00 88.25 88 LEU A N 1
ATOM 637 C CA . LEU A 1 88 ? 2.049 -2.278 7.450 1.00 88.25 88 LEU A CA 1
ATOM 638 C C . LEU A 1 88 ? 2.813 -0.991 7.136 1.00 88.25 88 LEU A C 1
ATOM 640 O O . LEU A 1 88 ? 3.448 -0.902 6.089 1.00 88.25 88 LEU A O 1
ATOM 644 N N . GLY A 1 89 ? 2.808 -0.020 8.051 1.00 80.19 89 GLY A N 1
ATOM 645 C CA . GLY A 1 89 ? 3.531 1.225 7.823 1.00 80.19 89 GLY A CA 1
ATOM 646 C C . GLY A 1 89 ? 5.044 1.078 7.940 1.00 80.19 89 GLY A C 1
ATOM 647 O O . GLY A 1 89 ? 5.764 1.704 7.172 1.00 80.19 89 GLY A O 1
ATOM 648 N N . VAL A 1 90 ? 5.544 0.218 8.832 1.00 85.44 90 VAL A N 1
ATOM 649 C CA . VAL A 1 90 ? 6.973 -0.133 8.867 1.00 85.44 90 VAL A CA 1
ATOM 650 C C . VAL A 1 90 ? 7.378 -0.820 7.566 1.00 85.44 90 VAL A C 1
ATOM 652 O O . VAL A 1 90 ? 8.384 -0.440 6.978 1.00 85.44 90 VAL A O 1
ATOM 655 N N . LEU A 1 91 ? 6.580 -1.769 7.073 1.00 86.75 91 LEU A N 1
ATOM 656 C CA . LEU A 1 91 ? 6.823 -2.417 5.785 1.00 86.75 91 LEU A CA 1
ATOM 657 C C . LEU A 1 91 ? 6.805 -1.409 4.633 1.00 86.75 91 LEU A C 1
ATOM 659 O O . LEU A 1 91 ? 7.660 -1.501 3.763 1.00 86.75 91 LEU A O 1
ATOM 663 N N . ALA A 1 92 ? 5.898 -0.426 4.655 1.00 83.62 92 ALA A N 1
ATOM 664 C CA . ALA A 1 92 ? 5.870 0.649 3.665 1.00 83.62 92 ALA A CA 1
ATOM 665 C C . ALA A 1 92 ? 7.158 1.487 3.683 1.00 83.62 92 ALA A C 1
ATOM 667 O O . ALA A 1 92 ? 7.673 1.855 2.636 1.00 83.62 92 ALA A O 1
ATOM 668 N N . VAL A 1 93 ? 7.701 1.787 4.865 1.00 81.06 93 VAL A N 1
ATOM 669 C CA . VAL A 1 93 ? 8.966 2.529 4.985 1.00 81.06 93 VAL A CA 1
ATOM 670 C C . VAL A 1 93 ? 10.143 1.678 4.523 1.00 81.06 93 VAL A C 1
ATOM 672 O O . VAL A 1 93 ? 10.976 2.149 3.757 1.00 81.06 93 VAL A O 1
ATOM 675 N N . LEU A 1 94 ? 10.207 0.415 4.944 1.00 83.12 94 LEU A N 1
ATOM 676 C CA . LEU A 1 94 ? 11.274 -0.497 4.535 1.00 83.12 94 LEU A CA 1
ATOM 677 C C . LEU A 1 94 ? 11.245 -0.764 3.025 1.00 83.12 94 LEU A C 1
ATOM 679 O O . LEU A 1 94 ? 12.300 -0.869 2.406 1.00 83.12 94 LEU A O 1
ATOM 683 N N . SER A 1 95 ? 10.060 -0.798 2.408 1.00 81.56 95 SER A N 1
ATOM 684 C CA . SER A 1 95 ? 9.931 -0.973 0.961 1.00 81.56 95 SER A CA 1
ATOM 685 C C . SER A 1 95 ? 10.409 0.237 0.157 1.00 81.56 95 SER A C 1
ATOM 687 O O . SER A 1 95 ? 10.624 0.095 -1.043 1.00 81.56 95 SER A O 1
ATOM 689 N N . VAL A 1 96 ? 10.639 1.404 0.780 1.00 74.44 96 VAL A N 1
ATOM 690 C CA . VAL A 1 96 ? 11.282 2.552 0.111 1.00 74.44 96 VAL A CA 1
ATOM 691 C C . VAL A 1 96 ? 12.667 2.166 -0.410 1.00 74.44 96 VAL A C 1
ATOM 693 O O . VAL A 1 96 ? 13.038 2.594 -1.496 1.00 74.44 96 VAL A O 1
ATOM 696 N N . ALA A 1 97 ? 13.406 1.303 0.297 1.00 71.19 97 ALA A N 1
AT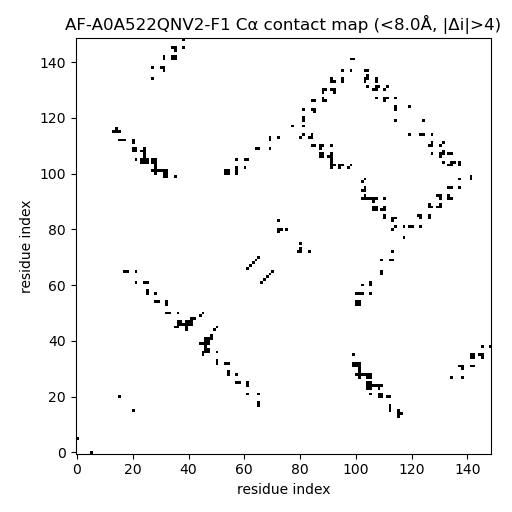OM 697 C CA . ALA A 1 97 ? 14.700 0.806 -0.176 1.00 71.19 97 ALA A CA 1
ATOM 698 C C . ALA A 1 97 ? 14.585 -0.031 -1.468 1.00 71.19 97 ALA A C 1
ATOM 700 O O . ALA A 1 97 ? 15.537 -0.112 -2.236 1.00 71.19 97 ALA A O 1
ATOM 701 N N . ALA A 1 98 ? 13.408 -0.602 -1.738 1.00 68.88 98 ALA A N 1
ATOM 702 C CA . ALA A 1 98 ? 13.072 -1.327 -2.962 1.00 68.88 98 ALA A CA 1
ATOM 703 C C . ALA A 1 98 ? 12.207 -0.459 -3.900 1.00 68.88 98 ALA A C 1
ATOM 705 O O . ALA A 1 98 ? 11.179 -0.917 -4.413 1.00 68.88 98 ALA A O 1
ATOM 706 N N . PHE A 1 99 ? 12.588 0.814 -4.086 1.00 63.44 99 PHE A N 1
ATOM 707 C CA . PHE A 1 99 ? 11.766 1.845 -4.742 1.00 63.44 99 PHE A CA 1
ATOM 708 C C . PHE A 1 99 ? 11.285 1.467 -6.151 1.00 63.44 99 PHE A C 1
ATOM 710 O O . PHE A 1 99 ? 10.193 1.869 -6.538 1.00 63.44 99 PHE A O 1
ATOM 717 N N . TRP A 1 100 ? 12.039 0.647 -6.891 1.00 62.31 100 TRP A N 1
ATOM 718 C CA . TRP A 1 100 ? 11.682 0.186 -8.240 1.00 62.31 100 TRP A CA 1
ATOM 719 C C . TRP A 1 100 ? 10.456 -0.741 -8.279 1.00 62.31 100 TRP A C 1
ATOM 721 O O . TRP A 1 100 ? 9.898 -0.983 -9.345 1.00 62.31 100 TRP A O 1
ATOM 731 N N . SER A 1 101 ? 10.030 -1.276 -7.131 1.00 69.56 101 SER A N 1
ATOM 732 C CA . SER A 1 101 ? 8.970 -2.287 -7.061 1.00 69.56 101 SER A CA 1
ATOM 733 C C . SER A 1 101 ? 7.548 -1.725 -7.050 1.00 69.56 101 SER A C 1
ATOM 735 O O . SER A 1 101 ? 6.610 -2.500 -7.169 1.00 69.56 101 SER A O 1
ATOM 737 N N . GLY A 1 102 ? 7.347 -0.424 -6.808 1.00 75.31 102 GLY A N 1
ATOM 738 C CA . GLY A 1 102 ? 6.005 0.149 -6.620 1.00 75.31 102 GLY A CA 1
ATOM 739 C C . GLY A 1 102 ? 5.255 -0.341 -5.364 1.00 75.31 102 GLY A C 1
ATOM 740 O O . GLY A 1 102 ? 4.122 0.070 -5.133 1.00 75.31 102 GLY A O 1
ATOM 741 N N . ALA A 1 103 ? 5.857 -1.175 -4.506 1.00 83.44 103 ALA A N 1
ATOM 742 C CA . ALA A 1 103 ? 5.199 -1.722 -3.313 1.00 83.44 103 ALA A CA 1
ATOM 743 C C . ALA A 1 103 ? 4.907 -0.660 -2.235 1.00 83.44 103 ALA A C 1
ATOM 745 O O . ALA A 1 103 ? 3.893 -0.738 -1.537 1.00 83.44 103 ALA A O 1
ATOM 746 N N . THR A 1 104 ? 5.764 0.358 -2.125 1.00 86.12 104 THR A N 1
ATOM 747 C CA . THR A 1 104 ? 5.659 1.455 -1.147 1.00 86.12 104 THR A CA 1
ATOM 748 C C . THR A 1 104 ? 4.306 2.170 -1.168 1.00 86.12 104 THR A C 1
ATOM 750 O O . THR A 1 104 ? 3.657 2.205 -0.120 1.00 86.12 104 THR A O 1
ATOM 753 N N . PRO A 1 105 ? 3.818 2.715 -2.302 1.00 84.12 105 PRO A N 1
ATOM 754 C CA . PRO A 1 105 ? 2.504 3.355 -2.339 1.00 84.12 105 PRO A CA 1
ATOM 755 C C . PRO A 1 105 ? 1.352 2.394 -2.009 1.00 84.12 105 PRO A C 1
ATOM 757 O O . PRO A 1 105 ? 0.400 2.811 -1.349 1.00 84.12 105 PRO A O 1
ATOM 760 N N . VAL A 1 106 ? 1.444 1.106 -2.368 1.00 88.00 106 VAL A N 1
ATOM 761 C CA . VAL A 1 106 ? 0.418 0.102 -2.019 1.00 88.00 106 VAL A CA 1
ATOM 762 C C . VAL A 1 106 ? 0.364 -0.129 -0.506 1.00 88.00 106 VAL A C 1
ATOM 764 O O . VAL A 1 106 ? -0.710 -0.082 0.097 1.00 88.00 106 VAL A O 1
ATOM 767 N N . LEU A 1 107 ? 1.521 -0.332 0.131 1.00 88.81 107 LEU A N 1
ATOM 768 C CA . LEU A 1 107 ? 1.630 -0.546 1.577 1.00 88.81 107 LEU A CA 1
ATOM 769 C C . LEU A 1 107 ? 1.259 0.712 2.373 1.00 88.81 107 LEU A C 1
ATOM 771 O O . LEU A 1 107 ? 0.576 0.622 3.397 1.00 88.81 107 LEU A O 1
ATOM 775 N N . ALA A 1 108 ? 1.643 1.896 1.892 1.00 86.00 108 ALA A N 1
ATOM 776 C CA . ALA A 1 108 ? 1.271 3.168 2.504 1.00 86.00 108 ALA A CA 1
ATOM 777 C C . ALA A 1 108 ? -0.244 3.399 2.449 1.00 86.00 108 ALA A C 1
ATOM 779 O O . ALA A 1 108 ? -0.859 3.741 3.462 1.00 86.00 108 ALA A O 1
ATOM 780 N N . ALA A 1 109 ? -0.870 3.130 1.302 1.00 87.25 109 ALA A N 1
ATOM 781 C CA . ALA A 1 109 ? -2.317 3.202 1.161 1.00 87.25 109 ALA A CA 1
ATOM 782 C C . ALA A 1 109 ? -3.041 2.204 2.078 1.00 87.25 109 ALA A C 1
ATOM 784 O O . ALA A 1 109 ? -4.017 2.567 2.738 1.00 87.25 109 ALA A O 1
ATOM 785 N N . ALA A 1 110 ? -2.541 0.968 2.180 1.00 85.62 110 ALA A N 1
ATOM 786 C CA . ALA A 1 110 ? -3.088 -0.037 3.088 1.00 85.62 110 ALA A CA 1
ATOM 787 C C . ALA A 1 110 ? -2.947 0.383 4.560 1.00 85.62 110 ALA A C 1
ATOM 789 O O . ALA A 1 110 ? -3.879 0.212 5.342 1.00 85.62 110 ALA A O 1
ATOM 790 N N . THR A 1 111 ? -1.825 1.005 4.932 1.00 87.06 111 THR A N 1
ATOM 791 C CA . THR A 1 111 ? -1.598 1.568 6.274 1.00 87.06 111 THR A CA 1
ATOM 792 C C . THR A 1 111 ? -2.616 2.660 6.597 1.00 87.06 111 THR A C 1
ATOM 794 O O . THR A 1 111 ? -3.222 2.661 7.672 1.00 87.06 111 THR A O 1
ATOM 797 N N . ILE A 1 112 ? -2.853 3.574 5.652 1.00 85.12 112 ILE A N 1
ATOM 798 C CA . ILE A 1 112 ? -3.852 4.637 5.786 1.00 85.12 112 ILE A CA 1
ATOM 799 C C . ILE A 1 112 ? -5.249 4.029 5.964 1.00 85.12 112 ILE A C 1
ATOM 801 O O . ILE A 1 112 ? -5.936 4.372 6.926 1.00 85.12 112 ILE A O 1
ATOM 805 N N . ALA A 1 113 ? -5.638 3.075 5.117 1.00 84.88 113 ALA A N 1
ATOM 806 C CA . ALA A 1 113 ? -6.938 2.407 5.191 1.00 84.88 113 ALA A CA 1
ATOM 807 C C . ALA A 1 113 ? -7.122 1.547 6.458 1.00 84.88 113 ALA A C 1
ATOM 809 O O . ALA A 1 113 ? -8.230 1.446 6.980 1.00 84.88 113 ALA A O 1
ATOM 810 N N . ALA A 1 114 ? -6.057 0.943 6.990 1.00 84.00 114 ALA A N 1
ATOM 811 C CA . ALA A 1 114 ? -6.102 0.187 8.245 1.00 84.00 114 ALA A CA 1
ATOM 812 C C . ALA A 1 114 ? -6.307 1.095 9.470 1.00 84.00 114 ALA A C 1
ATOM 814 O O . ALA A 1 114 ? -6.837 0.661 10.497 1.00 84.00 114 ALA A O 1
ATOM 815 N N . SER A 1 115 ? -5.875 2.356 9.368 1.00 81.56 115 SER A N 1
ATOM 816 C CA . SER A 1 115 ? -5.946 3.344 10.448 1.00 81.56 115 SER A CA 1
ATOM 817 C C . SER A 1 115 ? -7.301 4.053 10.570 1.00 81.56 115 SER A C 1
ATOM 819 O O . SER A 1 115 ? -7.581 4.641 11.614 1.00 81.56 115 SER A O 1
ATOM 821 N N . THR A 1 116 ? -8.156 4.005 9.540 1.00 74.88 116 THR A N 1
ATOM 822 C CA . THR A 1 116 ? -9.469 4.671 9.559 1.00 74.88 116 THR A CA 1
ATOM 823 C C . THR A 1 116 ? -10.432 3.975 10.523 1.00 74.88 116 THR A C 1
ATOM 825 O O . THR A 1 116 ? -10.609 2.760 10.445 1.00 74.88 116 THR A O 1
ATOM 828 N N . GLY A 1 117 ? -11.083 4.739 11.404 1.00 62.62 117 GLY A N 1
ATOM 829 C CA . GLY A 1 117 ? -12.133 4.242 12.305 1.00 62.62 117 GLY A CA 1
ATOM 830 C C . GLY A 1 117 ? -11.658 3.633 13.630 1.00 62.62 117 GLY A C 1
ATOM 831 O O . GLY A 1 117 ? -12.492 3.325 14.475 1.00 62.62 117 GLY A O 1
ATOM 832 N N . SER A 1 118 ? -10.347 3.497 13.863 1.00 63.09 118 SER A N 1
ATOM 833 C CA . SER A 1 118 ? -9.817 3.122 15.183 1.00 63.09 118 SER A CA 1
ATOM 834 C C . SER A 1 118 ? -9.545 4.383 16.015 1.00 63.09 118 SER A C 1
ATOM 836 O O . SER A 1 118 ? -8.933 5.309 15.477 1.00 63.09 118 SER A O 1
ATOM 838 N N . PRO A 1 119 ? -9.875 4.430 17.325 1.00 59.59 119 PRO A N 1
ATOM 839 C CA . PRO A 1 119 ? -9.342 5.456 18.220 1.00 59.59 119 PRO A CA 1
ATOM 840 C C . PRO A 1 119 ? -7.814 5.366 18.162 1.00 59.59 119 PRO A C 1
ATOM 842 O O . PRO A 1 119 ? -7.206 4.355 18.529 1.00 59.59 119 PRO A O 1
ATOM 845 N N . SER A 1 120 ? -7.200 6.360 17.529 1.00 64.44 120 SER A N 1
ATOM 846 C CA . SER A 1 120 ? -5.833 6.233 17.044 1.00 64.44 120 SER A CA 1
ATOM 847 C C . SER A 1 120 ? -4.854 6.570 18.158 1.00 64.44 120 SER A C 1
ATOM 849 O O . SER A 1 120 ? -4.703 7.732 18.531 1.00 64.44 120 SER A O 1
ATOM 851 N N . ALA A 1 121 ? -4.153 5.556 18.665 1.00 73.12 121 ALA A N 1
ATOM 852 C CA . ALA A 1 121 ? -2.964 5.769 19.477 1.00 73.12 121 ALA A CA 1
ATOM 853 C C . ALA A 1 121 ? -1.950 6.622 18.691 1.00 73.12 121 ALA A C 1
ATOM 855 O O . ALA A 1 121 ? -1.778 6.420 17.486 1.00 73.12 121 ALA A O 1
ATOM 856 N N . ARG A 1 122 ? -1.230 7.529 19.370 1.00 79.69 122 ARG A N 1
ATOM 857 C CA . ARG A 1 122 ? -0.229 8.438 18.765 1.00 79.69 122 ARG A CA 1
ATOM 858 C C . ARG A 1 122 ? 0.719 7.731 17.785 1.00 79.69 122 ARG A C 1
ATOM 860 O O . ARG A 1 122 ? 1.059 8.276 16.741 1.00 79.69 122 ARG A O 1
ATOM 867 N N . ARG A 1 123 ? 1.104 6.486 18.093 1.00 76.38 123 ARG A N 1
ATOM 868 C CA . ARG A 1 123 ? 1.964 5.648 17.241 1.00 76.38 123 ARG A CA 1
ATOM 869 C C . ARG A 1 123 ? 1.352 5.378 15.863 1.00 76.38 123 ARG A C 1
ATOM 871 O O . ARG A 1 123 ? 2.044 5.532 14.870 1.00 76.38 123 ARG A O 1
ATOM 878 N N . VAL A 1 124 ? 0.060 5.053 15.791 1.00 81.25 124 VAL A N 1
ATOM 879 C CA . VAL A 1 124 ? -0.644 4.783 14.524 1.00 81.25 124 VAL A CA 1
ATOM 880 C C . VAL A 1 124 ? -0.703 6.035 13.646 1.00 81.25 124 VAL A C 1
ATOM 882 O O . VAL A 1 124 ? -0.510 5.941 12.437 1.00 81.25 124 VAL A O 1
ATOM 885 N N . GLN A 1 125 ? -0.915 7.211 14.246 1.00 81.69 125 GLN A N 1
ATOM 886 C CA . GLN A 1 125 ? -0.921 8.484 13.517 1.00 81.69 125 GLN A CA 1
ATOM 887 C C . GLN A 1 125 ? 0.454 8.804 12.926 1.00 81.69 125 GLN A C 1
ATOM 889 O O . GLN A 1 125 ? 0.550 9.123 11.744 1.00 81.69 125 GLN A O 1
ATOM 894 N N . ILE A 1 126 ? 1.517 8.662 13.726 1.00 83.44 126 ILE A N 1
ATOM 895 C CA . ILE A 1 126 ? 2.896 8.860 13.259 1.00 83.44 126 ILE A CA 1
ATOM 896 C C . ILE A 1 126 ? 3.199 7.893 12.117 1.00 83.44 126 ILE A C 1
ATOM 898 O O . ILE A 1 126 ? 3.642 8.322 11.058 1.00 83.44 126 ILE A O 1
ATOM 902 N N . THR A 1 127 ? 2.901 6.604 12.292 1.00 83.69 127 THR A N 1
ATOM 903 C CA . THR A 1 127 ? 3.130 5.599 11.252 1.00 83.69 127 THR A CA 1
ATOM 904 C C . THR A 1 127 ? 2.395 5.941 9.956 1.00 83.69 127 THR A C 1
ATOM 906 O O . THR A 1 127 ? 2.987 5.852 8.885 1.00 83.69 127 THR A O 1
ATOM 909 N N . ARG A 1 128 ? 1.129 6.366 10.036 1.00 83.75 128 ARG A N 1
ATOM 910 C CA . ARG A 1 128 ? 0.345 6.777 8.864 1.00 83.75 128 ARG A CA 1
ATOM 911 C C . ARG A 1 128 ? 1.017 7.926 8.111 1.00 83.75 128 ARG A C 1
ATOM 913 O O . ARG A 1 128 ? 1.118 7.868 6.888 1.00 83.75 128 ARG A O 1
ATOM 920 N N . LEU A 1 129 ? 1.462 8.955 8.833 1.00 85.62 129 LEU A N 1
ATOM 921 C CA . LEU A 1 129 ? 2.122 10.121 8.242 1.00 85.62 129 LEU A CA 1
ATOM 922 C C . LEU A 1 129 ? 3.456 9.743 7.599 1.00 85.62 129 LEU A C 1
ATOM 924 O O . LEU A 1 129 ? 3.708 10.123 6.461 1.00 85.62 129 LEU A O 1
ATOM 928 N N . VAL A 1 130 ? 4.277 8.954 8.294 1.00 85.88 130 VAL A N 1
ATOM 929 C CA . VAL A 1 130 ? 5.584 8.513 7.792 1.00 85.88 130 VAL A CA 1
ATOM 930 C C . VAL A 1 130 ? 5.425 7.626 6.555 1.00 85.88 130 VAL A C 1
ATOM 932 O O . VAL A 1 130 ? 6.130 7.831 5.572 1.00 85.88 130 VAL A O 1
ATOM 935 N N . ALA A 1 131 ? 4.469 6.693 6.553 1.00 83.56 131 ALA A N 1
ATOM 936 C CA . ALA A 1 131 ? 4.196 5.849 5.391 1.00 83.56 131 ALA A CA 1
ATOM 937 C C . ALA A 1 131 ? 3.700 6.673 4.188 1.00 83.56 131 ALA A C 1
ATOM 939 O O . ALA A 1 131 ? 4.163 6.469 3.067 1.00 83.56 131 ALA A O 1
ATOM 940 N N . GLY A 1 132 ? 2.804 7.641 4.418 1.00 83.38 132 GLY A N 1
ATOM 941 C CA . GLY A 1 132 ? 2.334 8.555 3.374 1.00 83.38 132 GLY A CA 1
ATOM 942 C C . GLY A 1 132 ? 3.456 9.425 2.798 1.00 83.38 132 GLY A C 1
ATOM 943 O O . GLY A 1 132 ? 3.589 9.529 1.580 1.00 83.38 132 GLY A O 1
ATOM 944 N N . ALA A 1 133 ? 4.303 9.994 3.659 1.00 85.38 133 ALA A N 1
ATOM 945 C CA . ALA A 1 133 ? 5.471 10.769 3.244 1.00 85.38 133 ALA A CA 1
ATOM 946 C C . ALA A 1 133 ? 6.482 9.912 2.464 1.00 85.38 133 ALA A C 1
ATOM 948 O O . ALA A 1 133 ? 6.993 10.355 1.440 1.00 85.38 133 ALA A O 1
ATOM 949 N N . GLY A 1 134 ? 6.721 8.669 2.896 1.00 82.25 134 GLY A N 1
ATOM 950 C CA . GLY A 1 134 ? 7.586 7.720 2.193 1.00 82.25 134 GLY A CA 1
ATOM 951 C C . GLY A 1 134 ? 7.073 7.366 0.796 1.00 82.25 134 GLY A C 1
ATOM 952 O O . GLY A 1 134 ? 7.855 7.327 -0.150 1.00 82.25 134 GLY A O 1
ATOM 953 N N . ALA A 1 135 ? 5.760 7.180 0.632 1.00 84.38 135 ALA A N 1
ATOM 954 C CA . ALA A 1 135 ? 5.160 6.957 -0.683 1.00 84.38 135 ALA A CA 1
ATOM 955 C C . ALA A 1 135 ? 5.320 8.166 -1.614 1.00 84.38 135 ALA A C 1
ATOM 957 O O . ALA A 1 135 ? 5.681 7.991 -2.776 1.00 84.38 135 ALA A O 1
ATOM 958 N N . LEU A 1 136 ? 5.108 9.384 -1.107 1.00 85.56 136 LEU A N 1
ATOM 959 C CA . LEU A 1 136 ? 5.340 10.608 -1.880 1.00 85.56 136 LEU A CA 1
ATOM 960 C C . LEU A 1 136 ? 6.810 10.750 -2.282 1.00 85.56 136 LEU A C 1
ATOM 962 O O . LEU A 1 136 ? 7.097 11.010 -3.447 1.00 85.56 136 LEU A O 1
ATOM 966 N N . ALA A 1 137 ? 7.735 10.522 -1.348 1.00 85.06 137 ALA A N 1
ATOM 967 C CA . ALA A 1 137 ? 9.166 10.561 -1.624 1.00 85.06 137 ALA A CA 1
ATOM 968 C C . ALA A 1 137 ? 9.570 9.534 -2.693 1.00 85.06 137 ALA A C 1
ATOM 970 O O . ALA A 1 137 ? 10.334 9.869 -3.591 1.00 85.06 137 ALA A O 1
ATOM 971 N N . ALA A 1 138 ? 9.018 8.316 -2.648 1.00 83.00 138 ALA A N 1
ATOM 972 C CA . ALA A 1 138 ? 9.276 7.286 -3.653 1.00 83.00 138 ALA A CA 1
ATOM 973 C C . ALA A 1 138 ? 8.769 7.684 -5.050 1.00 83.00 138 ALA A C 1
ATOM 975 O O . ALA A 1 138 ? 9.473 7.477 -6.035 1.00 83.00 138 ALA A O 1
ATOM 976 N N . ILE A 1 139 ? 7.581 8.294 -5.142 1.00 83.69 139 ILE A N 1
ATOM 977 C CA . ILE A 1 139 ? 7.045 8.808 -6.413 1.00 83.69 139 ILE A CA 1
ATOM 978 C C . ILE A 1 139 ? 7.936 9.929 -6.958 1.00 83.69 139 ILE A C 1
ATOM 980 O O . ILE A 1 139 ? 8.305 9.902 -8.129 1.00 83.69 139 ILE A O 1
ATOM 984 N N . ILE A 1 140 ? 8.312 10.895 -6.113 1.00 85.81 140 ILE A N 1
ATOM 985 C CA . ILE A 1 140 ? 9.186 12.011 -6.502 1.00 85.81 140 ILE A CA 1
ATOM 986 C C . ILE A 1 140 ? 10.549 11.493 -6.964 1.00 85.81 140 ILE A C 1
ATOM 988 O O . ILE A 1 140 ? 11.045 11.941 -7.992 1.00 85.81 140 ILE A O 1
ATOM 992 N N . ALA A 1 141 ? 11.136 10.536 -6.242 1.00 82.56 141 ALA A N 1
ATOM 993 C CA . ALA A 1 141 ? 12.409 9.929 -6.612 1.00 82.56 141 ALA A CA 1
ATOM 994 C C . ALA A 1 141 ? 12.322 9.221 -7.970 1.00 82.56 141 ALA A C 1
ATOM 996 O O . ALA A 1 141 ? 13.176 9.452 -8.818 1.00 82.56 141 ALA A O 1
ATOM 997 N N . ALA A 1 142 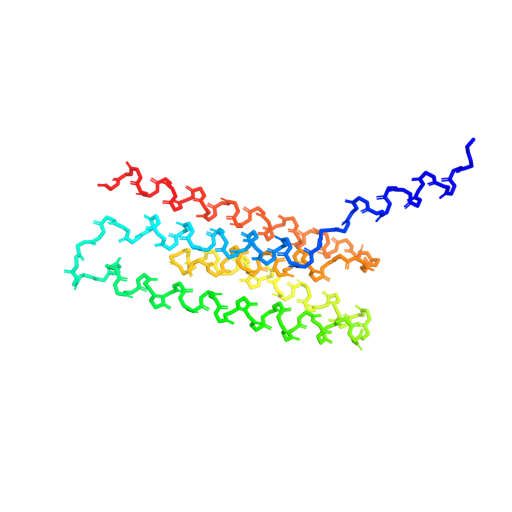? 11.268 8.432 -8.213 1.00 78.94 142 ALA A N 1
ATOM 998 C CA . ALA A 1 142 ? 11.061 7.774 -9.502 1.00 78.94 142 ALA A CA 1
ATOM 999 C C . ALA A 1 142 ? 10.945 8.791 -10.652 1.00 78.94 142 ALA A C 1
ATOM 1001 O O . ALA A 1 142 ? 11.603 8.638 -11.680 1.00 78.94 142 ALA A O 1
ATOM 1002 N N . LEU A 1 143 ? 10.166 9.862 -10.459 1.00 81.69 143 LEU A N 1
ATOM 1003 C CA . LEU A 1 143 ? 10.032 10.943 -11.440 1.00 81.69 143 LEU A CA 1
ATOM 1004 C C . LEU A 1 143 ? 11.367 11.652 -11.689 1.00 81.69 143 LEU A C 1
ATOM 1006 O O . LEU A 1 143 ? 11.758 11.828 -12.840 1.00 81.69 143 LEU A O 1
ATOM 1010 N N . ALA A 1 144 ? 12.098 12.007 -10.632 1.00 82.06 144 ALA A N 1
ATOM 1011 C CA . ALA A 1 144 ? 13.404 12.647 -10.749 1.00 82.06 144 ALA A CA 1
ATOM 1012 C C . ALA A 1 144 ? 14.403 11.765 -11.513 1.00 82.06 144 ALA A C 1
ATOM 1014 O O . ALA A 1 144 ? 15.071 12.254 -12.420 1.00 82.06 144 ALA A O 1
ATOM 1015 N N . SER A 1 145 ? 14.456 10.463 -11.210 1.00 73.62 145 SER A N 1
ATOM 1016 C CA . SER A 1 145 ? 15.299 9.509 -11.935 1.00 73.62 145 SER A CA 1
ATOM 1017 C C . SER A 1 145 ? 14.955 9.447 -13.421 1.00 73.62 145 SER A C 1
ATOM 1019 O O . SER A 1 145 ? 15.865 9.379 -14.234 1.00 73.62 145 SER A O 1
ATOM 1021 N N . SER A 1 146 ? 13.674 9.541 -13.784 1.00 72.25 146 SER A N 1
ATOM 1022 C CA . SER A 1 146 ? 13.250 9.511 -15.189 1.00 72.25 146 SER A CA 1
ATOM 1023 C C . SER A 1 146 ? 13.601 10.763 -15.996 1.00 72.25 146 SER A C 1
ATOM 1025 O O . SER A 1 146 ? 13.624 10.700 -17.215 1.00 72.25 146 SER A O 1
ATOM 1027 N N . HIS A 1 147 ? 13.862 11.900 -15.349 1.00 66.81 147 HIS A N 1
ATOM 1028 C CA . HIS A 1 147 ? 14.290 13.124 -16.038 1.00 66.81 147 HIS A CA 1
ATOM 1029 C C . HIS A 1 147 ? 15.813 13.226 -16.195 1.00 66.81 147 HIS A C 1
ATOM 1031 O O . HIS A 1 147 ? 16.294 14.089 -16.926 1.00 66.81 147 HIS A O 1
ATOM 1037 N N . LEU A 1 148 ? 16.565 12.392 -15.473 1.00 58.91 148 LEU A N 1
ATOM 1038 C CA . LEU A 1 148 ? 18.030 12.364 -15.488 1.00 58.91 148 LEU A CA 1
ATOM 1039 C C . LEU A 1 148 ? 18.600 11.284 -16.426 1.00 58.91 148 LEU A C 1
ATOM 1041 O O . LEU A 1 148 ? 19.813 11.257 -16.628 1.00 58.91 148 LEU A O 1
ATOM 1045 N N . THR A 1 149 ? 17.746 10.406 -16.957 1.00 55.16 149 THR A N 1
ATOM 1046 C CA . THR A 1 149 ? 18.058 9.349 -17.936 1.00 55.16 149 THR A CA 1
ATOM 1047 C C . THR A 1 149 ? 17.582 9.740 -19.320 1.00 55.16 149 THR A C 1
ATOM 1049 O O . THR A 1 149 ? 18.354 9.544 -20.280 1.00 55.16 149 THR A O 1
#

Secondary structure (DSSP, 8-state):
--HHHHHHHHHTTS---HHHHHHHHHHHHHHHHHHHHTTSPTTSTTSHHHHHHHHHHHHHHHIIIIIIIHHHHHTS-HHHHHHHHHHHHHHHHHGGGGGGGSHHHHHHHHHHHHHTTS---HHHHHHHHHHHHHHHHHHHHHHHHHHH-

pLDDT: mean 78.42, std 9.95, range [50.47, 90.19]

Solvent-accessible surface area (backbone atoms only — not comparable to full-atom values): 7604 Å² total; per-residue (Å²): 135,62,69,70,63,55,54,56,56,52,61,64,73,67,55,70,50,58,67,59,28,49,52,53,7,50,52,46,15,49,49,26,24,44,49,65,13,72,84,40,57,86,88,49,96,44,4,59,67,60,28,50,55,34,46,52,48,39,51,51,50,44,47,46,41,66,69,45,48,47,61,56,39,71,78,46,57,70,72,59,34,50,51,49,27,41,51,34,12,50,50,12,47,61,30,46,81,48,51,78,46,16,47,18,25,34,30,15,23,49,16,46,41,56,51,50,91,52,92,70,53,72,66,50,54,51,33,38,51,53,9,46,51,41,25,52,50,45,46,53,50,30,53,53,53,53,75,76,109

Mean predicted aligned error: 8.13 Å

Radius of gyration: 17.16 Å; Cα contacts (8 Å, |Δi|>4): 203; chains: 1; bounding box: 44×34×44 Å